Protein AF-A0A7S3NHE6-F1 (afdb_monomer)

Mean predicted aligned error: 14.82 Å

Organism: NCBI:txid151035

Sequence (133 aa):
RILRKESGNLRISNVEYEDEIHGLKEEIAGLNLKANEYLDIISRVNLRLKEMNALVFDFSSNCKNSDDMAVMNRKLIRELDQAKSEKMMVEIELNKIKEIVQKRKSRPSKLEGSSKKDKMKSPNFFESDDEEN

Foldseek 3Di:
DDDDDDDDDDPCPPVNLVVVLVVLVVVLVVLVVVLVVLVVQLVVLVVVLVVLVVVVVVCPPPPPCPVVSVVVNVVSVVSNVVSVVVSVVSVVVSVVSVVVSVVSVPPDPPPPDDDPDDPPPDDDDDDDDDDDD

Radius of gyration: 34.16 Å; Cα contacts (8 Å, |Δi|>4): 39; chains: 1; bounding box: 56×55×111 Å

Solvent-accessible surface area (backbone atoms only — not comparable to full-atom values): 8286 Å² total; per-residue (Å²): 131,91,84,81,91,72,77,98,67,89,74,76,47,76,65,62,52,52,52,54,54,49,53,54,50,53,50,47,52,53,46,52,51,54,38,47,53,30,50,50,52,42,51,54,43,51,51,52,50,52,54,51,54,51,52,58,62,74,42,77,86,54,90,85,59,60,64,65,52,51,53,50,52,55,51,46,52,52,52,41,54,48,36,53,51,54,31,50,54,43,52,52,52,46,50,55,51,50,51,54,55,50,58,60,71,63,56,77,78,84,82,76,77,86,80,81,68,85,77,79,80,76,90,76,92,73,90,77,91,82,87,92,134

pLDDT: mean 76.32, std 18.51, range [44.12, 97.19]

Secondary structure (DSSP, 8-state):
------SS-----HHHHHHHHHHHHHHHHHHHHHHHHHHHHHHHHHHHHHHHHHHHHHTTT-TTSHHHHHHHHHHHHHHHHHHHHHHHHHHHHHHHHHHHHHHHHTS----S---S-----------------

Nearest PDB structures (foldseek):
  2y3a-assembly1_B  TM=8.090E-01  e=8.606E-01  Mus musculus
  5wkq-assembly1_A  TM=6.706E-01  e=4.997E-01  Shigella flexneri
  5c22-assembly3_C  TM=4.634E-01  e=1.901E-01  Escherichia coli
  8auc-assembly3_B  TM=8.391E-01  e=4.670E+00  Corynebacterium glutamicum ATCC 13032
  3u0c-assembly1_A  TM=4.800E-01  e=1.673E+00  Shigella flexneri

Structure (mmCIF, N/CA/C/O backbone):
data_AF-A0A7S3NHE6-F1
#
_entry.id   AF-A0A7S3NHE6-F1
#
loop_
_atom_site.group_PDB
_atom_site.id
_atom_site.type_symbol
_atom_site.label_atom_id
_atom_site.label_alt_id
_atom_site.label_comp_id
_atom_site.label_asym_id
_atom_site.label_entity_id
_atom_site.label_seq_id
_atom_site.pdbx_PDB_ins_code
_atom_site.Cartn_x
_atom_site.Cartn_y
_atom_site.Cartn_z
_atom_site.occupancy
_atom_site.B_iso_or_equiv
_atom_site.auth_seq_id
_atom_site.auth_comp_id
_atom_site.auth_asym_id
_atom_site.auth_atom_id
_atom_site.pdbx_PDB_model_num
ATOM 1 N N . ARG A 1 1 ? -24.086 19.665 27.945 1.00 48.19 1 ARG A N 1
ATOM 2 C CA . ARG A 1 1 ? -25.125 19.695 29.010 1.00 48.19 1 ARG A CA 1
ATOM 3 C C . ARG A 1 1 ? -24.451 19.143 30.273 1.00 48.19 1 ARG A C 1
ATOM 5 O O . ARG A 1 1 ? -23.702 18.193 30.138 1.00 48.19 1 ARG A O 1
ATOM 12 N N . ILE A 1 2 ? -24.556 19.854 31.398 1.00 50.53 2 ILE A N 1
ATOM 13 C CA . ILE A 1 2 ? -23.585 19.945 32.518 1.00 50.53 2 ILE A CA 1
ATOM 14 C C . ILE A 1 2 ? -22.980 18.597 32.988 1.00 50.53 2 ILE A C 1
ATOM 16 O O . ILE A 1 2 ? -23.714 17.730 33.449 1.00 50.53 2 ILE A O 1
ATOM 20 N N . LEU A 1 3 ? -21.642 18.475 32.955 1.00 45.25 3 LEU A N 1
ATOM 21 C CA . LEU A 1 3 ? -20.858 17.438 33.649 1.00 45.25 3 LEU A CA 1
ATOM 22 C C . LEU A 1 3 ? -20.521 17.937 35.065 1.00 45.25 3 LEU A C 1
ATOM 24 O O . LEU A 1 3 ? -19.712 18.853 35.217 1.00 45.25 3 LEU A O 1
ATOM 28 N N . ARG A 1 4 ? -21.122 17.349 36.107 1.00 47.38 4 ARG A N 1
ATOM 29 C CA . ARG A 1 4 ? -20.603 17.476 37.478 1.00 47.38 4 ARG A CA 1
ATOM 30 C C . ARG A 1 4 ? -19.460 16.475 37.650 1.00 47.38 4 ARG A C 1
ATOM 32 O O . ARG A 1 4 ? -19.658 15.282 37.444 1.00 47.38 4 ARG A O 1
ATOM 39 N N . LYS A 1 5 ? -18.272 16.964 38.016 1.00 56.62 5 LYS A N 1
ATOM 40 C CA . LYS A 1 5 ? -17.168 16.130 38.508 1.00 56.62 5 LYS A CA 1
ATOM 41 C C . LYS A 1 5 ? -17.418 15.836 39.985 1.00 56.62 5 LYS A C 1
ATOM 43 O O . LYS A 1 5 ? -17.092 16.663 40.829 1.00 56.62 5 LYS A O 1
ATOM 48 N N . GLU A 1 6 ? -17.968 14.667 40.282 1.00 47.44 6 GLU A N 1
ATOM 49 C CA . GLU A 1 6 ? -17.874 14.066 41.611 1.00 47.44 6 GLU A CA 1
ATOM 50 C C . GLU A 1 6 ? -16.967 12.832 41.528 1.00 47.44 6 GLU A C 1
ATOM 52 O O . GLU A 1 6 ? -17.089 12.013 40.620 1.00 47.44 6 GLU A O 1
ATOM 57 N N . SER A 1 7 ? -15.984 12.801 42.431 1.00 45.81 7 SER A N 1
ATOM 58 C CA . SER A 1 7 ? -15.247 11.624 42.911 1.00 45.81 7 SER A CA 1
ATOM 59 C C . SER A 1 7 ? -14.910 10.507 41.901 1.00 45.81 7 SER A C 1
ATOM 61 O O . SER A 1 7 ? -15.630 9.534 41.722 1.00 45.81 7 SER A O 1
ATOM 63 N N . GLY A 1 8 ? -13.693 10.567 41.355 1.00 53.84 8 GLY A N 1
ATOM 64 C CA . GLY A 1 8 ? -12.715 9.475 41.499 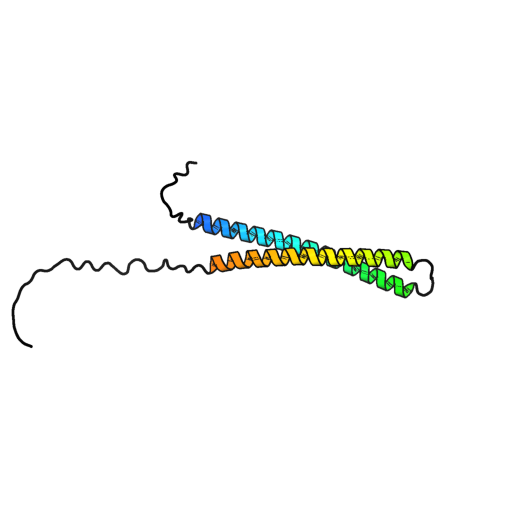1.00 53.84 8 GLY A CA 1
ATOM 65 C C . GLY A 1 8 ? -13.044 8.043 41.046 1.00 53.84 8 GLY A C 1
ATOM 66 O O . GLY A 1 8 ? -12.324 7.148 41.467 1.00 53.84 8 GLY A O 1
ATOM 67 N N . ASN A 1 9 ? -14.064 7.791 40.223 1.00 51.28 9 ASN A N 1
ATOM 68 C CA . ASN A 1 9 ? -14.201 6.548 39.454 1.00 51.28 9 ASN A CA 1
ATOM 69 C C . ASN A 1 9 ? -15.238 6.725 38.332 1.00 51.28 9 ASN A C 1
ATOM 71 O O . ASN A 1 9 ? -16.432 6.497 38.528 1.00 51.28 9 ASN A O 1
ATOM 75 N N . LEU A 1 10 ? -14.776 7.108 37.134 1.00 52.31 10 LEU A N 1
ATOM 76 C CA . LEU A 1 10 ? -15.601 7.054 35.926 1.00 52.31 10 LEU A CA 1
ATOM 77 C C . LEU A 1 10 ? -15.913 5.586 35.605 1.00 52.31 10 LEU A C 1
ATOM 79 O O . LEU A 1 10 ? -15.092 4.856 35.049 1.00 52.31 10 LEU A O 1
ATOM 83 N N . ARG A 1 11 ? -17.122 5.149 35.955 1.00 57.50 11 ARG A N 1
ATOM 84 C CA . ARG A 1 11 ? -17.741 3.979 35.338 1.00 57.50 11 ARG A CA 1
ATOM 85 C C . ARG A 1 11 ? -18.187 4.416 33.946 1.00 57.50 11 ARG A C 1
ATOM 87 O O . ARG A 1 11 ? -19.235 5.039 33.829 1.00 57.50 11 ARG A O 1
ATOM 94 N N . ILE A 1 12 ? -17.367 4.142 32.929 1.00 55.53 12 ILE A N 1
ATOM 95 C CA . ILE A 1 12 ? -17.786 4.264 31.525 1.00 55.53 12 ILE A CA 1
ATOM 96 C C . ILE A 1 12 ? -19.061 3.436 31.393 1.00 55.53 12 ILE A C 1
ATOM 98 O O . ILE A 1 12 ? -19.076 2.256 31.762 1.00 55.53 12 ILE A O 1
ATOM 102 N N . SER A 1 13 ? -20.147 4.074 30.974 1.00 56.59 13 SER A N 1
ATOM 103 C CA . SER A 1 13 ? -21.412 3.375 30.780 1.00 56.59 13 SER A CA 1
ATOM 104 C C . SER A 1 13 ? -21.261 2.350 29.649 1.00 56.59 13 SER A C 1
ATOM 106 O O . SER A 1 13 ? -20.470 2.541 28.728 1.00 56.59 13 SER A O 1
ATOM 108 N N . ASN A 1 14 ? -22.019 1.248 29.685 1.00 66.25 14 ASN A N 1
ATOM 109 C CA . ASN A 1 14 ? -21.958 0.240 28.614 1.00 66.25 14 ASN A CA 1
ATOM 110 C C . ASN A 1 14 ? -22.236 0.845 27.222 1.00 66.25 14 ASN A C 1
ATOM 112 O O . ASN A 1 14 ? -21.736 0.326 26.234 1.00 66.25 14 ASN A O 1
ATOM 116 N N . VAL A 1 15 ? -22.993 1.947 27.153 1.00 69.81 15 VAL A N 1
ATOM 117 C CA . VAL A 1 15 ? -23.279 2.678 25.908 1.00 69.81 15 VAL A CA 1
ATOM 118 C C . VAL A 1 15 ? -22.024 3.381 25.377 1.00 69.81 15 VAL A C 1
ATOM 120 O O . VAL A 1 15 ? -21.629 3.124 24.247 1.00 69.81 15 VAL A O 1
ATOM 123 N N . GLU A 1 16 ? -21.329 4.16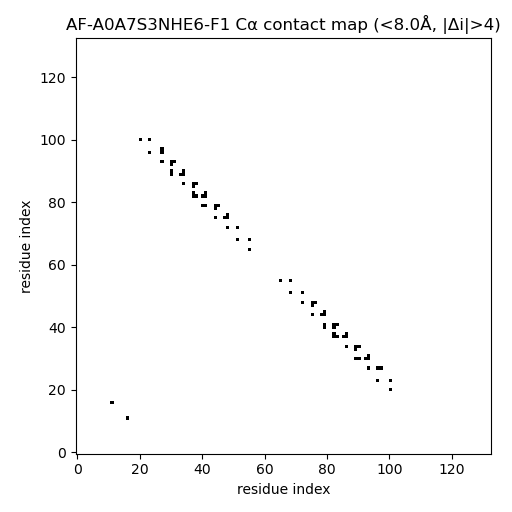7 26.207 1.00 71.31 16 GLU A N 1
ATOM 124 C CA . GLU A 1 16 ? -20.073 4.842 25.819 1.00 71.31 16 GLU A CA 1
ATOM 125 C C . GLU A 1 16 ? -18.975 3.840 25.415 1.00 71.31 16 GLU A C 1
ATOM 127 O O . GLU A 1 16 ? -18.149 4.114 24.548 1.00 71.31 16 GLU A O 1
ATOM 132 N N . TYR A 1 17 ? -18.976 2.648 26.016 1.00 76.44 17 TYR A N 1
ATOM 133 C CA . TYR A 1 17 ? -18.034 1.583 25.680 1.00 76.44 17 TYR A CA 1
ATOM 134 C C . TYR A 1 17 ? -18.283 0.958 24.297 1.00 76.44 17 TYR A C 1
ATOM 136 O O . TYR A 1 17 ? -17.330 0.701 23.555 1.00 76.44 17 TYR A O 1
ATOM 144 N N . GLU A 1 18 ? -19.546 0.708 23.944 1.00 75.12 18 GLU A N 1
ATOM 145 C CA . GLU A 1 18 ? -19.914 0.206 22.615 1.00 75.12 18 GLU A CA 1
ATOM 146 C C . GLU A 1 18 ? -19.632 1.251 21.527 1.00 75.12 18 GLU A C 1
ATOM 148 O O . GLU A 1 18 ? -19.124 0.888 20.463 1.00 75.12 18 GLU A O 1
ATOM 153 N N . ASP A 1 19 ? -19.847 2.538 21.819 1.00 77.81 19 ASP A N 1
ATOM 154 C CA . ASP A 1 19 ? -19.523 3.645 20.911 1.00 77.81 19 ASP A CA 1
ATOM 155 C C . ASP A 1 19 ? -18.014 3.716 20.615 1.00 77.81 19 ASP A C 1
ATOM 157 O O . ASP A 1 19 ? -17.602 3.845 19.459 1.00 77.81 19 ASP A O 1
ATOM 161 N N . GLU A 1 20 ? -17.156 3.544 21.628 1.00 83.12 20 GLU A N 1
ATOM 162 C CA . GLU A 1 20 ? -15.704 3.482 21.415 1.00 83.12 20 GLU A CA 1
ATOM 163 C C . GLU A 1 20 ? -15.285 2.261 20.576 1.00 83.12 20 GLU A C 1
ATOM 165 O O . GLU A 1 20 ? -14.402 2.359 19.722 1.00 83.12 20 GLU A O 1
ATOM 170 N N . ILE A 1 21 ? -15.897 1.091 20.797 1.00 84.56 21 ILE A N 1
ATOM 171 C CA . ILE A 1 21 ? -15.624 -0.103 19.980 1.00 84.56 21 ILE A CA 1
ATOM 172 C C . ILE A 1 21 ? -16.096 0.104 18.541 1.00 84.56 21 ILE A C 1
ATOM 174 O O . ILE A 1 21 ? -15.436 -0.371 17.612 1.00 84.56 21 ILE A O 1
ATOM 178 N N . HIS A 1 22 ? -17.224 0.786 18.347 1.00 85.69 22 HIS A N 1
ATOM 179 C CA . HIS A 1 22 ? -17.729 1.130 17.027 1.00 85.69 22 HIS A CA 1
ATOM 180 C C . HIS A 1 22 ? -16.749 2.040 16.280 1.00 85.69 22 HIS A C 1
ATOM 182 O O . HIS A 1 22 ? -16.354 1.702 15.165 1.00 85.69 22 HIS A O 1
ATOM 188 N N . GLY A 1 23 ? -16.264 3.109 16.921 1.00 89.25 23 GLY A N 1
ATOM 189 C CA . GLY A 1 23 ? -15.267 4.009 16.331 1.00 89.25 23 GLY A CA 1
ATOM 190 C C . GLY A 1 23 ? -13.985 3.282 15.903 1.00 89.25 23 GLY A C 1
ATOM 191 O O . GLY A 1 23 ? -13.502 3.471 14.789 1.00 89.25 23 GLY A O 1
ATOM 192 N N . LEU A 1 24 ? -13.484 2.349 16.723 1.00 89.44 24 LEU A N 1
ATOM 193 C CA . LEU A 1 24 ? -12.318 1.529 16.358 1.00 89.44 24 LEU A CA 1
ATOM 194 C C . LEU A 1 24 ? -12.588 0.605 15.154 1.00 89.44 24 LEU A C 1
ATOM 196 O O . LEU A 1 24 ? -11.676 0.308 14.383 1.00 89.44 24 LEU A O 1
ATOM 200 N N . LYS A 1 25 ? -13.824 0.118 14.971 1.00 89.56 25 LYS A N 1
ATOM 201 C CA . LYS A 1 25 ? -14.193 -0.692 13.794 1.00 89.56 25 LYS A CA 1
ATOM 202 C C . LYS A 1 25 ? -14.252 0.148 12.520 1.00 89.56 25 LYS A C 1
ATOM 204 O O . LYS A 1 25 ? -13.831 -0.341 11.473 1.00 89.56 25 LYS A O 1
ATOM 209 N N . GLU A 1 26 ? -14.749 1.379 12.605 1.00 92.38 26 GLU A N 1
ATOM 210 C CA . GLU A 1 26 ? -14.729 2.326 11.483 1.00 92.38 26 GLU A CA 1
ATOM 211 C C . GLU A 1 26 ? -13.292 2.669 11.080 1.00 92.38 26 GLU A C 1
ATOM 213 O O . GLU A 1 26 ? -12.959 2.635 9.896 1.00 92.38 26 GLU A O 1
ATOM 218 N N . GLU A 1 27 ? -12.410 2.890 12.058 1.00 91.88 27 GLU A N 1
ATOM 219 C CA . GLU A 1 27 ? -10.985 3.133 11.814 1.00 91.88 27 GLU A CA 1
ATOM 220 C C . GLU A 1 27 ? -10.312 1.935 11.119 1.00 91.88 27 GLU A C 1
ATOM 222 O O . GLU A 1 27 ? -9.600 2.106 10.127 1.00 91.88 27 GLU A O 1
ATOM 227 N N . ILE A 1 28 ? -10.608 0.701 11.555 1.00 92.38 28 ILE A N 1
ATOM 228 C CA . ILE A 1 28 ? -10.151 -0.523 10.872 1.00 92.38 28 ILE A CA 1
ATOM 229 C C . ILE A 1 28 ? -10.638 -0.559 9.419 1.00 92.38 28 ILE A C 1
ATOM 231 O O . ILE A 1 28 ? -9.878 -0.935 8.525 1.00 92.38 28 ILE A O 1
ATOM 235 N N . ALA A 1 29 ? -11.900 -0.205 9.164 1.00 92.69 29 ALA A N 1
ATOM 236 C CA . ALA A 1 29 ? -12.447 -0.191 7.812 1.00 92.69 29 ALA A CA 1
ATOM 237 C C . ALA A 1 29 ? -11.729 0.841 6.924 1.00 92.69 29 ALA A C 1
ATOM 239 O O . ALA A 1 29 ? -11.337 0.506 5.805 1.00 92.69 29 ALA A O 1
ATOM 240 N N . GLY A 1 30 ? -11.481 2.048 7.444 1.00 94.69 30 GLY A N 1
ATOM 241 C CA . GLY A 1 30 ? -10.739 3.097 6.742 1.00 94.69 30 GLY A CA 1
ATOM 242 C C . GLY A 1 30 ? -9.298 2.696 6.418 1.00 94.69 30 GLY A C 1
ATOM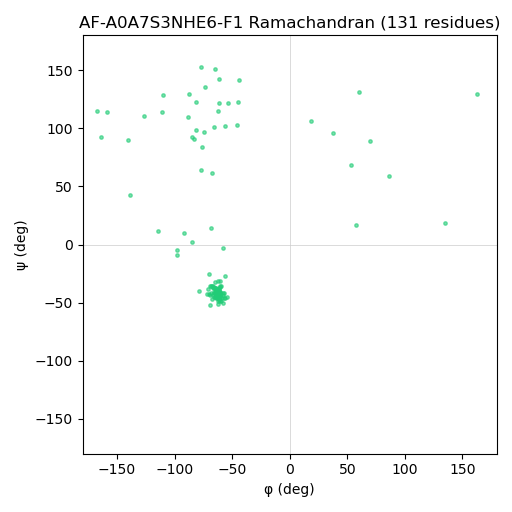 243 O O . GLY A 1 30 ? -8.846 2.851 5.284 1.00 94.69 30 GLY A O 1
ATOM 244 N N . LEU A 1 31 ? -8.583 2.101 7.375 1.00 93.62 31 LEU A N 1
ATOM 245 C CA . LEU A 1 31 ? -7.218 1.623 7.144 1.00 93.62 31 LEU A CA 1
ATOM 246 C C . LEU A 1 31 ? -7.162 0.438 6.166 1.00 93.62 31 LEU A C 1
ATOM 248 O O . LEU A 1 31 ? -6.249 0.372 5.346 1.00 93.62 31 LEU A O 1
ATOM 252 N N . ASN A 1 32 ? -8.143 -0.472 6.187 1.00 93.88 32 ASN A N 1
ATOM 253 C CA . ASN A 1 32 ? -8.237 -1.543 5.185 1.00 93.88 32 ASN A CA 1
ATOM 254 C C . ASN A 1 32 ? -8.464 -0.985 3.773 1.00 93.88 32 ASN A C 1
ATOM 256 O O . ASN A 1 32 ? -7.869 -1.487 2.820 1.00 93.88 32 ASN A O 1
ATOM 260 N N . LEU A 1 33 ? -9.300 0.051 3.630 1.00 96.25 33 LEU A N 1
ATOM 261 C CA . LEU A 1 33 ? -9.500 0.727 2.347 1.00 96.25 33 LEU A CA 1
ATOM 262 C C . LEU A 1 33 ? -8.173 1.301 1.836 1.00 96.25 33 LEU A C 1
ATOM 264 O O . LEU A 1 33 ? -7.767 1.003 0.716 1.00 96.25 33 LEU A O 1
ATOM 268 N N . LYS A 1 34 ? -7.446 2.019 2.697 1.00 95.44 34 LYS A N 1
ATOM 269 C CA . LYS A 1 34 ? -6.139 2.596 2.364 1.00 95.44 34 LYS A CA 1
ATOM 270 C C . LYS A 1 34 ? -5.098 1.529 1.995 1.00 95.44 34 LYS A C 1
ATOM 272 O O . LYS A 1 34 ? -4.344 1.691 1.040 1.00 95.44 34 LYS A O 1
ATOM 277 N N . ALA A 1 35 ? -5.071 0.397 2.702 1.00 94.81 35 ALA A N 1
ATOM 278 C CA . ALA A 1 35 ? -4.202 -0.729 2.352 1.00 94.81 35 ALA A CA 1
ATOM 279 C C . ALA A 1 35 ? -4.524 -1.303 0.958 1.00 94.81 35 ALA A C 1
ATOM 281 O O . ALA A 1 35 ? -3.609 -1.657 0.209 1.00 94.81 35 ALA A O 1
ATOM 282 N N . ASN A 1 36 ? -5.808 -1.364 0.593 1.00 95.12 36 ASN A N 1
ATOM 283 C CA . ASN A 1 36 ? -6.249 -1.813 -0.727 1.00 95.12 36 ASN A CA 1
ATOM 284 C C . ASN A 1 36 ? -5.883 -0.819 -1.841 1.00 95.12 36 ASN A C 1
ATOM 286 O O . ASN A 1 36 ? -5.499 -1.250 -2.926 1.00 95.12 36 ASN A O 1
ATOM 290 N N . GLU A 1 37 ? -5.923 0.488 -1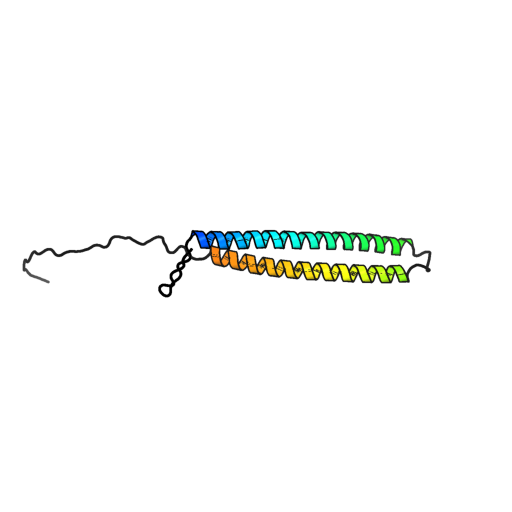.579 1.00 95.69 37 GLU A N 1
ATOM 291 C CA . GLU A 1 37 ? -5.437 1.506 -2.524 1.00 95.69 37 GLU A CA 1
ATOM 292 C C . GLU A 1 37 ? -3.943 1.316 -2.831 1.00 95.69 37 GLU A C 1
ATOM 294 O O . GLU A 1 37 ? -3.530 1.338 -3.993 1.00 95.69 37 GLU A O 1
ATOM 299 N N . TYR A 1 38 ? -3.126 1.034 -1.811 1.00 96.19 38 TYR A N 1
ATOM 300 C CA . TYR A 1 38 ? -1.714 0.713 -2.026 1.00 96.19 38 TYR A CA 1
ATOM 301 C C . TYR A 1 38 ? -1.508 -0.605 -2.779 1.00 96.19 38 TYR A C 1
ATOM 303 O O . TYR A 1 38 ? -0.601 -0.694 -3.607 1.00 96.19 38 TYR A O 1
ATOM 311 N N . LEU A 1 39 ? -2.348 -1.620 -2.552 1.00 95.38 39 LEU A N 1
ATOM 312 C CA . LEU A 1 39 ? -2.318 -2.859 -3.342 1.00 95.38 39 LEU A CA 1
ATOM 313 C C . LEU A 1 39 ? -2.614 -2.617 -4.825 1.00 95.38 39 LEU A C 1
ATOM 315 O O . LEU A 1 39 ? -1.982 -3.242 -5.682 1.00 95.38 39 LEU A O 1
ATOM 319 N N . ASP A 1 40 ? -3.531 -1.707 -5.137 1.00 96.25 40 ASP A N 1
ATOM 320 C CA . ASP A 1 40 ? -3.840 -1.316 -6.511 1.00 96.25 40 ASP A CA 1
ATOM 321 C C . ASP A 1 40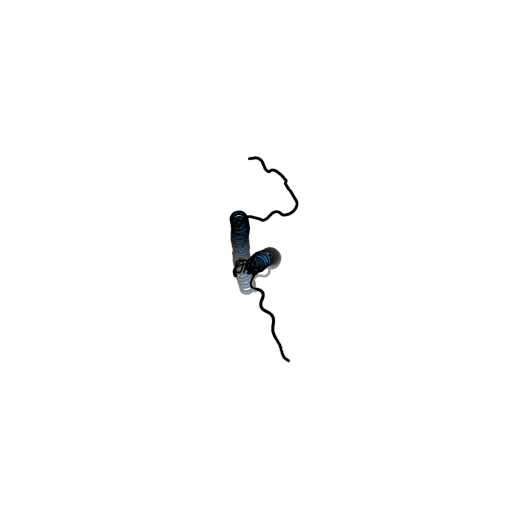 ? -2.650 -0.588 -7.168 1.00 96.25 40 ASP A C 1
ATOM 323 O O . ASP A 1 40 ? -2.232 -0.934 -8.276 1.00 96.25 40 ASP A O 1
ATOM 327 N N . ILE A 1 41 ? -2.000 0.339 -6.449 1.00 95.44 41 ILE A N 1
ATOM 328 C CA . ILE A 1 41 ? -0.756 0.986 -6.911 1.00 95.44 41 ILE A CA 1
ATOM 329 C C . ILE A 1 41 ? 0.335 -0.059 -7.186 1.00 95.44 41 ILE A C 1
ATOM 331 O O . ILE A 1 41 ? 0.907 -0.074 -8.277 1.00 95.44 41 ILE A O 1
ATOM 335 N N . ILE A 1 42 ? 0.587 -0.969 -6.240 1.00 96.19 42 ILE A N 1
ATOM 336 C CA . ILE A 1 42 ? 1.581 -2.045 -6.379 1.00 96.19 42 ILE A CA 1
ATOM 337 C C . ILE A 1 42 ? 1.289 -2.899 -7.619 1.00 96.19 42 ILE A C 1
ATOM 339 O O . ILE A 1 42 ? 2.196 -3.194 -8.400 1.00 96.19 42 ILE A O 1
ATOM 343 N N . SER A 1 43 ? 0.027 -3.279 -7.821 1.00 97.19 43 SER A N 1
ATOM 344 C CA . SER A 1 43 ? -0.407 -4.070 -8.977 1.00 97.19 43 SER A CA 1
ATOM 345 C C . SER A 1 43 ? -0.126 -3.345 -10.294 1.00 97.19 43 SER A C 1
ATOM 347 O O . SER A 1 43 ? 0.458 -3.933 -11.208 1.00 97.19 43 SER A O 1
ATOM 349 N N . ARG A 1 44 ? -0.462 -2.050 -10.378 1.00 96.75 44 ARG A N 1
ATOM 350 C CA . ARG A 1 44 ? -0.205 -1.222 -11.568 1.00 96.75 44 ARG A CA 1
ATOM 351 C C . ARG A 1 44 ? 1.281 -1.074 -11.875 1.00 96.75 44 ARG A C 1
ATOM 353 O O . ARG A 1 44 ? 1.681 -1.198 -13.032 1.00 96.75 44 ARG A O 1
ATOM 360 N N . VAL A 1 45 ? 2.104 -0.818 -10.861 1.00 95.75 45 VAL A N 1
ATOM 361 C CA . VAL A 1 45 ? 3.554 -0.659 -11.045 1.00 95.75 45 VAL A CA 1
ATOM 362 C C . VAL A 1 45 ? 4.190 -1.977 -11.489 1.00 95.75 45 VAL A C 1
ATOM 364 O O . VAL A 1 45 ? 4.994 -1.984 -12.419 1.00 95.75 45 VAL A O 1
ATOM 367 N N . ASN A 1 46 ? 3.781 -3.108 -10.908 1.00 95.56 46 ASN A N 1
ATOM 368 C CA . ASN A 1 46 ? 4.260 -4.429 -11.323 1.00 95.56 46 ASN A CA 1
ATOM 369 C C . ASN A 1 46 ? 3.897 -4.765 -12.773 1.00 95.56 46 ASN A C 1
ATOM 371 O O . ASN A 1 46 ? 4.722 -5.335 -13.489 1.00 95.56 46 ASN A O 1
ATOM 375 N N . LEU A 1 47 ? 2.688 -4.409 -13.218 1.00 95.62 47 LEU A N 1
ATOM 376 C CA . LEU A 1 47 ? 2.291 -4.596 -14.612 1.00 95.62 47 LEU A CA 1
ATOM 377 C C . LEU A 1 47 ? 3.214 -3.808 -15.551 1.00 95.62 47 LEU A C 1
ATOM 379 O O . LEU A 1 47 ? 3.783 -4.390 -16.472 1.00 95.62 47 LEU A O 1
ATOM 383 N N . ARG A 1 48 ? 3.456 -2.526 -15.249 1.00 93.69 48 ARG A N 1
ATOM 384 C CA . ARG A 1 48 ? 4.378 -1.681 -16.027 1.00 93.69 48 ARG A CA 1
ATOM 385 C C . ARG A 1 48 ? 5.806 -2.224 -16.034 1.00 93.69 48 ARG A C 1
ATOM 387 O O . ARG A 1 48 ? 6.454 -2.216 -17.073 1.00 93.69 48 ARG A O 1
ATOM 394 N N . LEU A 1 49 ? 6.302 -2.730 -14.903 1.00 92.69 49 LEU A N 1
ATOM 395 C CA . LEU A 1 49 ? 7.619 -3.376 -14.830 1.00 92.69 49 LEU A CA 1
ATOM 396 C C . LEU A 1 49 ? 7.694 -4.617 -15.728 1.00 92.69 49 LEU A C 1
ATOM 398 O O . LEU A 1 49 ? 8.696 -4.830 -16.409 1.00 92.69 49 LEU A O 1
ATOM 402 N N . LYS A 1 50 ? 6.629 -5.426 -15.762 1.00 92.62 50 LYS A N 1
ATOM 403 C CA . LYS A 1 50 ? 6.541 -6.605 -16.631 1.00 92.62 50 LYS A CA 1
ATOM 404 C C . LYS A 1 50 ? 6.549 -6.216 -18.112 1.00 92.62 50 LYS A C 1
ATOM 406 O O . LYS A 1 50 ? 7.284 -6.825 -18.884 1.00 92.62 50 LYS A O 1
ATOM 411 N N . GLU A 1 51 ? 5.776 -5.201 -18.488 1.00 89.94 51 GLU A N 1
ATOM 412 C CA . GLU A 1 51 ? 5.738 -4.652 -19.851 1.00 89.94 51 GLU A CA 1
ATOM 413 C C . GLU A 1 51 ? 7.103 -4.085 -20.264 1.00 89.94 51 GLU A C 1
ATOM 415 O O . GLU A 1 51 ? 7.612 -4.407 -21.335 1.00 89.94 51 GLU A O 1
ATOM 420 N N . MET A 1 52 ? 7.752 -3.314 -19.386 1.00 87.50 52 MET A N 1
ATOM 421 C CA . MET A 1 52 ? 9.093 -2.781 -19.632 1.00 87.50 52 MET A CA 1
ATOM 422 C C . MET A 1 52 ? 10.140 -3.878 -19.817 1.00 87.50 52 MET A C 1
ATOM 424 O O . MET A 1 52 ? 10.972 -3.776 -20.716 1.00 87.50 52 MET A O 1
ATOM 428 N N . ASN A 1 53 ? 10.105 -4.930 -18.997 1.00 84.94 53 ASN A N 1
ATOM 429 C CA . ASN A 1 53 ? 11.036 -6.050 -19.130 1.00 84.94 53 ASN A CA 1
ATOM 430 C C . ASN A 1 53 ? 10.837 -6.811 -20.449 1.00 84.94 53 ASN A C 1
ATOM 432 O O . ASN A 1 53 ? 11.824 -7.214 -21.061 1.00 84.94 53 ASN A O 1
ATOM 436 N N . ALA A 1 54 ? 9.590 -6.974 -20.904 1.00 85.62 54 ALA A N 1
ATOM 437 C CA . ALA A 1 54 ? 9.301 -7.580 -22.203 1.00 85.62 54 ALA A CA 1
ATOM 438 C C . ALA A 1 54 ? 9.875 -6.737 -23.355 1.00 85.62 54 ALA A C 1
ATOM 440 O O . ALA A 1 54 ? 10.586 -7.261 -24.209 1.00 85.62 54 ALA A O 1
ATOM 441 N N . LEU A 1 55 ? 9.672 -5.415 -23.314 1.00 80.31 55 LEU A N 1
ATOM 442 C CA . LEU A 1 55 ? 10.221 -4.494 -24.313 1.00 80.31 55 LEU A CA 1
ATOM 443 C C . LEU A 1 55 ? 11.755 -4.532 -24.364 1.00 80.31 55 LEU A C 1
ATOM 445 O O . LEU A 1 55 ? 12.334 -4.532 -25.445 1.00 80.31 55 LEU A O 1
ATOM 449 N N . VAL A 1 56 ? 12.438 -4.594 -23.217 1.00 75.00 56 VAL A N 1
ATOM 450 C CA . VAL A 1 56 ? 13.910 -4.691 -23.185 1.00 75.00 56 VAL A CA 1
ATOM 451 C C . VAL A 1 56 ? 14.413 -5.956 -23.894 1.00 75.00 56 VAL A C 1
ATOM 453 O O . VAL A 1 56 ? 15.451 -5.906 -24.553 1.00 75.00 56 VAL A O 1
ATOM 456 N N . PHE A 1 57 ? 13.687 -7.072 -23.796 1.00 72.31 57 PHE A N 1
ATOM 457 C CA . PHE A 1 57 ? 14.064 -8.329 -24.446 1.00 72.31 57 PHE A CA 1
ATOM 458 C C . PHE A 1 57 ? 13.875 -8.272 -25.974 1.00 72.31 57 PHE A C 1
ATOM 460 O O . PHE A 1 57 ? 14.781 -8.656 -26.723 1.00 72.31 57 PHE A O 1
ATOM 467 N N . ASP A 1 58 ? 12.757 -7.702 -26.434 1.00 67.94 58 ASP A N 1
ATOM 468 C CA . ASP A 1 58 ? 12.415 -7.572 -27.860 1.00 67.94 58 ASP A CA 1
ATOM 469 C C . ASP A 1 58 ? 13.301 -6.554 -28.613 1.00 67.94 58 ASP A C 1
ATOM 471 O O . ASP A 1 58 ? 13.516 -6.683 -29.818 1.00 67.94 58 ASP A O 1
ATOM 475 N N . PHE A 1 59 ? 13.872 -5.559 -27.919 1.00 58.66 59 PHE A N 1
ATOM 476 C CA . PHE A 1 59 ? 14.734 -4.517 -28.509 1.00 58.66 59 PHE A CA 1
ATOM 477 C C . PHE A 1 59 ? 16.239 -4.830 -28.505 1.00 58.66 59 PHE A C 1
ATOM 479 O O . PHE A 1 59 ? 17.040 -3.969 -28.882 1.00 58.66 59 PHE A O 1
ATOM 486 N N . SER A 1 60 ? 16.656 -6.055 -28.167 1.00 55.34 60 SER A N 1
ATOM 487 C CA . SER A 1 60 ? 18.069 -6.487 -28.211 1.00 55.34 60 SER A CA 1
ATOM 488 C C . SER A 1 60 ? 18.740 -6.368 -29.599 1.00 55.34 60 SER A C 1
ATOM 490 O O . SER A 1 60 ? 19.945 -6.573 -29.726 1.00 55.34 60 SER A O 1
ATOM 492 N N . SER A 1 61 ? 17.996 -5.961 -30.636 1.00 55.38 61 SER A N 1
ATOM 493 C CA . SER A 1 61 ? 18.487 -5.643 -31.986 1.00 55.38 61 SER A CA 1
ATOM 494 C C . SER A 1 61 ? 18.712 -4.141 -32.272 1.00 55.38 61 SER A C 1
ATOM 496 O O . SER A 1 61 ? 19.192 -3.817 -33.355 1.00 55.38 61 SER A O 1
ATOM 498 N N . ASN A 1 62 ? 18.381 -3.207 -31.361 1.00 54.75 62 ASN A N 1
ATOM 499 C CA . ASN A 1 62 ? 18.488 -1.752 -31.595 1.00 54.75 62 ASN A CA 1
ATOM 500 C C . ASN A 1 62 ? 19.006 -0.979 -30.354 1.00 54.75 62 ASN A C 1
ATOM 502 O O . ASN A 1 62 ? 18.245 -0.481 -29.527 1.00 54.75 62 ASN A O 1
ATOM 506 N N . CYS A 1 63 ? 20.332 -0.823 -30.251 1.00 53.50 63 CYS A N 1
ATOM 507 C CA . CYS A 1 63 ? 21.067 -0.278 -29.092 1.00 53.50 63 CYS A CA 1
ATOM 508 C C . CYS A 1 63 ? 20.895 1.228 -28.758 1.00 53.50 63 CYS A C 1
ATOM 510 O O . CYS A 1 63 ? 21.698 1.751 -27.992 1.00 53.50 63 CYS A O 1
ATOM 512 N N . LYS A 1 64 ? 19.914 1.970 -29.297 1.00 59.88 64 LYS A N 1
ATOM 513 C CA . LYS A 1 64 ? 19.813 3.433 -29.049 1.00 59.88 64 LYS A CA 1
ATOM 514 C C . LYS A 1 64 ? 18.828 3.870 -27.952 1.00 59.88 64 LYS A C 1
ATOM 516 O O . LYS A 1 64 ? 18.891 5.025 -27.555 1.00 59.88 64 LYS A O 1
ATOM 521 N N . ASN A 1 65 ? 17.993 2.972 -27.415 1.00 63.81 65 ASN A N 1
ATOM 522 C CA . ASN A 1 65 ? 16.958 3.305 -26.413 1.00 63.81 65 ASN A CA 1
ATOM 523 C C . ASN A 1 65 ? 17.185 2.671 -25.017 1.00 63.81 65 ASN A C 1
ATOM 525 O O . ASN A 1 65 ? 16.278 2.677 -24.183 1.00 63.81 65 ASN A O 1
ATOM 529 N N . SER A 1 66 ? 18.358 2.087 -24.739 1.00 70.25 66 SER A N 1
ATOM 530 C CA . SER A 1 66 ? 18.593 1.304 -23.509 1.00 70.25 66 SER A CA 1
ATOM 531 C C . SER A 1 66 ? 18.609 2.142 -22.227 1.00 70.25 66 SER A C 1
ATOM 533 O O . SER A 1 66 ? 18.142 1.686 -21.181 1.00 70.25 66 SER A O 1
ATOM 535 N N . ASP A 1 67 ? 19.127 3.367 -22.296 1.00 77.94 67 ASP A N 1
ATOM 536 C CA . ASP A 1 67 ? 19.419 4.166 -21.102 1.00 77.94 67 ASP A CA 1
ATOM 537 C C . ASP A 1 67 ? 18.158 4.812 -20.516 1.00 77.94 67 ASP A C 1
ATOM 539 O O . ASP A 1 67 ? 17.945 4.762 -19.300 1.00 77.94 67 ASP A O 1
ATOM 543 N N . ASP A 1 68 ? 17.263 5.315 -21.369 1.00 81.81 68 ASP A N 1
ATOM 544 C CA . ASP A 1 68 ? 15.963 5.859 -20.957 1.00 81.81 68 ASP A CA 1
ATOM 545 C C . ASP A 1 68 ? 15.072 4.776 -20.332 1.00 81.81 68 ASP A C 1
ATOM 547 O O . ASP A 1 68 ? 14.438 4.997 -19.293 1.00 81.81 68 ASP A O 1
ATOM 551 N N . MET A 1 69 ? 15.093 3.563 -20.898 1.00 82.06 69 MET A N 1
ATOM 552 C CA . MET A 1 69 ? 14.396 2.403 -20.333 1.00 82.06 69 MET A CA 1
ATOM 553 C C . MET A 1 69 ? 14.978 2.011 -18.970 1.00 82.06 69 MET A C 1
ATOM 555 O O . MET A 1 69 ? 14.230 1.750 -18.028 1.00 82.06 69 MET A O 1
ATOM 559 N N . ALA A 1 70 ? 16.301 2.043 -18.797 1.00 84.19 70 ALA A N 1
ATOM 560 C CA . ALA A 1 70 ? 16.916 1.795 -17.494 1.00 84.19 70 ALA A CA 1
ATOM 561 C C . ALA A 1 70 ? 16.541 2.869 -16.452 1.00 84.19 70 ALA A C 1
ATOM 563 O O . ALA A 1 70 ? 16.326 2.555 -15.277 1.00 84.19 70 ALA A O 1
ATOM 564 N N . VAL A 1 71 ? 16.433 4.141 -16.856 1.00 88.50 71 VAL A N 1
ATOM 565 C CA . VAL A 1 71 ? 15.986 5.237 -15.978 1.00 88.50 71 VAL A CA 1
ATOM 566 C C . VAL A 1 71 ? 14.526 5.058 -15.559 1.00 88.50 71 VAL A C 1
ATOM 568 O O . VAL A 1 71 ? 14.228 5.194 -14.370 1.00 88.50 71 VAL A O 1
ATOM 571 N N . MET A 1 72 ? 13.625 4.726 -16.485 1.00 88.00 72 MET A N 1
ATOM 572 C CA . MET A 1 72 ? 12.217 4.474 -16.158 1.00 88.00 72 MET A CA 1
ATOM 573 C C . MET A 1 72 ? 12.040 3.246 -15.256 1.00 88.00 72 MET A C 1
ATOM 575 O O . MET A 1 72 ? 11.319 3.330 -14.263 1.00 88.00 72 MET A O 1
ATOM 579 N N . ASN A 1 73 ? 12.766 2.154 -15.514 1.00 89.00 73 ASN A N 1
ATOM 580 C CA . ASN A 1 73 ? 12.707 0.948 -14.686 1.00 89.00 73 ASN A CA 1
ATOM 581 C C . ASN A 1 73 ? 13.138 1.245 -13.234 1.00 89.00 73 ASN A C 1
ATOM 583 O O . ASN A 1 73 ? 12.435 0.916 -12.280 1.00 89.00 73 ASN A O 1
ATOM 587 N N . ARG A 1 74 ? 14.230 2.004 -13.046 1.00 91.44 74 ARG A N 1
ATOM 588 C CA . ARG A 1 74 ? 14.659 2.465 -11.711 1.00 91.44 74 ARG A CA 1
ATOM 589 C C . ARG A 1 74 ? 13.614 3.332 -11.001 1.00 91.44 74 ARG A C 1
ATOM 591 O O . ARG A 1 74 ? 13.498 3.243 -9.781 1.00 91.44 74 ARG A O 1
ATOM 598 N N . LYS A 1 75 ? 12.876 4.181 -11.726 1.00 94.75 75 LYS A N 1
ATOM 599 C CA . LYS A 1 75 ? 11.799 5.000 -11.140 1.00 94.75 75 LYS A CA 1
ATOM 600 C C . LYS A 1 75 ? 10.633 4.131 -10.668 1.00 94.75 75 LYS A C 1
ATOM 602 O 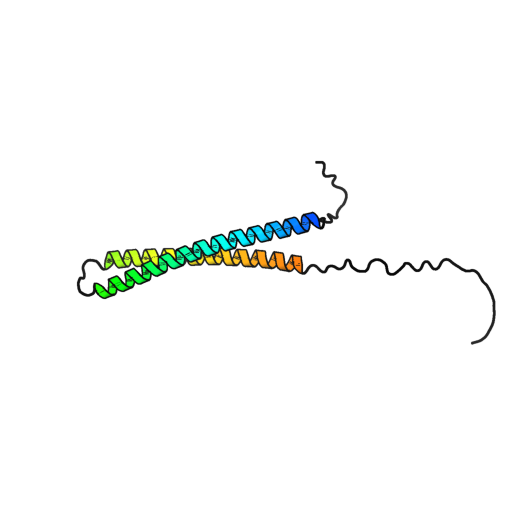O . LYS A 1 75 ? 10.204 4.292 -9.531 1.00 94.75 75 LYS A O 1
ATOM 607 N N . LEU A 1 76 ? 10.189 3.185 -11.494 1.00 94.25 76 LEU A N 1
ATOM 608 C CA . LEU A 1 76 ? 9.111 2.257 -11.142 1.00 94.25 76 LEU A CA 1
ATOM 609 C C . LEU A 1 76 ? 9.478 1.373 -9.943 1.00 94.25 76 LEU A C 1
ATOM 611 O O . LEU A 1 76 ? 8.647 1.166 -9.068 1.00 94.25 76 LEU A O 1
ATOM 615 N N . ILE A 1 77 ? 10.726 0.900 -9.851 1.00 94.44 77 ILE A N 1
ATOM 616 C CA . ILE A 1 77 ? 11.194 0.131 -8.684 1.00 94.44 77 ILE A CA 1
ATOM 617 C C . ILE A 1 77 ? 11.102 0.968 -7.399 1.00 94.44 77 ILE A C 1
ATOM 619 O O . ILE A 1 77 ? 10.611 0.479 -6.387 1.00 94.44 77 ILE A O 1
ATOM 623 N N . ARG A 1 78 ? 11.503 2.246 -7.436 1.00 96.38 78 ARG A N 1
ATOM 624 C CA . ARG A 1 78 ? 11.376 3.136 -6.267 1.00 96.38 78 ARG A CA 1
ATOM 625 C C . ARG A 1 78 ? 9.921 3.378 -5.874 1.00 96.38 78 ARG A C 1
ATOM 627 O O . ARG A 1 78 ? 9.614 3.357 -4.689 1.00 96.38 78 ARG A O 1
ATOM 634 N N . GLU A 1 79 ? 9.040 3.589 -6.850 1.00 95.75 79 GLU A N 1
ATOM 635 C CA . GLU A 1 79 ? 7.599 3.742 -6.611 1.00 95.75 79 GLU A CA 1
ATOM 636 C C . GLU A 1 79 ? 7.003 2.471 -5.985 1.00 95.75 79 GLU A C 1
ATOM 638 O O . GLU A 1 79 ? 6.230 2.546 -5.031 1.00 95.75 79 GLU A O 1
ATOM 643 N N . LEU A 1 80 ? 7.425 1.295 -6.463 1.00 95.69 80 LEU A N 1
ATOM 644 C CA . LEU A 1 80 ? 7.027 0.004 -5.908 1.00 95.69 80 LEU A CA 1
ATOM 645 C C . LEU A 1 80 ? 7.475 -0.154 -4.451 1.00 95.69 80 LEU A C 1
ATOM 647 O O . LEU A 1 80 ? 6.683 -0.573 -3.606 1.00 95.69 80 LEU A O 1
ATOM 651 N N . ASP A 1 81 ? 8.734 0.161 -4.157 1.00 96.81 81 ASP A N 1
ATOM 652 C CA . ASP A 1 81 ? 9.289 0.049 -2.807 1.00 96.81 81 ASP A CA 1
ATOM 653 C C . ASP A 1 81 ? 8.636 1.045 -1.843 1.00 96.81 81 ASP A C 1
ATOM 655 O O . ASP A 1 81 ? 8.332 0.692 -0.698 1.00 96.81 81 ASP A O 1
ATOM 659 N N . GLN A 1 82 ? 8.338 2.258 -2.314 1.00 97.06 82 GLN A N 1
ATOM 660 C CA . GLN A 1 82 ? 7.583 3.243 -1.549 1.00 97.06 82 GLN A CA 1
ATOM 661 C C . GLN A 1 82 ? 6.170 2.735 -1.232 1.00 97.06 82 GLN A C 1
ATOM 663 O O . GLN A 1 82 ? 5.788 2.694 -0.064 1.00 97.06 82 GLN A O 1
ATOM 668 N N . ALA A 1 83 ? 5.421 2.266 -2.234 1.00 96.25 83 ALA A N 1
ATOM 669 C CA . ALA A 1 83 ? 4.061 1.767 -2.032 1.00 96.25 83 ALA A CA 1
ATOM 670 C C . ALA A 1 83 ? 4.018 0.544 -1.097 1.00 96.25 83 ALA A C 1
ATOM 672 O O . ALA A 1 83 ? 3.135 0.442 -0.244 1.00 96.25 83 ALA A O 1
ATOM 673 N N . LYS A 1 84 ? 4.995 -0.369 -1.199 1.00 96.50 84 LYS A N 1
ATOM 674 C CA . LYS A 1 84 ? 5.149 -1.493 -0.258 1.00 96.50 84 LYS A CA 1
ATOM 675 C C . LYS A 1 84 ? 5.404 -1.012 1.169 1.00 96.50 84 LYS A C 1
ATOM 677 O O . LYS A 1 84 ? 4.811 -1.552 2.101 1.00 96.50 84 LYS A O 1
ATOM 682 N N . SER A 1 85 ? 6.267 -0.012 1.334 1.00 96.75 85 SER A N 1
ATOM 683 C CA . SER A 1 85 ? 6.603 0.551 2.645 1.00 96.75 85 SER A CA 1
ATOM 684 C C . SER A 1 85 ? 5.392 1.231 3.286 1.00 96.75 85 SER A C 1
ATOM 686 O O . SER A 1 85 ? 5.088 0.977 4.449 1.00 96.75 85 SER A O 1
ATOM 688 N N . GLU A 1 86 ? 4.652 2.035 2.519 1.00 96.00 86 GLU A N 1
ATOM 689 C CA . GLU A 1 86 ? 3.431 2.697 2.992 1.00 96.00 86 GLU A CA 1
ATOM 690 C C . GLU A 1 86 ? 2.339 1.680 3.353 1.00 96.00 86 GLU A C 1
ATOM 692 O O . GLU A 1 86 ? 1.749 1.766 4.431 1.00 96.00 86 GLU A O 1
ATOM 697 N N . LYS A 1 87 ? 2.141 0.644 2.525 1.00 95.75 87 LYS A N 1
ATOM 698 C CA . LYS A 1 87 ? 1.238 -0.470 2.843 1.00 95.75 87 LYS A CA 1
ATOM 699 C C . LYS A 1 87 ? 1.620 -1.160 4.157 1.00 95.75 87 LYS A C 1
ATOM 701 O O . LYS A 1 87 ? 0.748 -1.414 4.984 1.00 95.75 87 LYS A O 1
ATOM 706 N N . MET A 1 88 ? 2.906 -1.451 4.360 1.00 96.50 88 MET A N 1
ATOM 707 C CA . MET A 1 88 ? 3.392 -2.104 5.578 1.00 96.50 88 MET A CA 1
ATOM 708 C C . MET A 1 88 ? 3.098 -1.262 6.826 1.00 96.50 88 MET A C 1
ATOM 710 O O . MET A 1 88 ? 2.677 -1.803 7.847 1.00 96.50 88 MET A O 1
ATOM 714 N N . MET A 1 89 ? 3.268 0.061 6.749 1.00 96.06 89 MET A N 1
ATOM 715 C CA . MET A 1 89 ? 2.938 0.962 7.858 1.00 96.06 89 MET A CA 1
ATOM 716 C C . MET A 1 89 ? 1.445 0.917 8.206 1.00 96.06 89 MET A C 1
ATOM 718 O O . MET A 1 89 ? 1.099 0.796 9.381 1.00 96.06 89 MET A O 1
ATOM 722 N N . VAL A 1 90 ? 0.568 0.915 7.196 1.00 95.00 90 VAL A N 1
ATOM 723 C CA . VAL A 1 90 ? -0.885 0.768 7.394 1.00 95.00 90 VAL A CA 1
ATOM 724 C C . VAL A 1 90 ? -1.235 -0.590 8.016 1.00 95.00 90 VAL A C 1
ATOM 726 O O . VAL A 1 90 ? -2.071 -0.665 8.915 1.00 95.00 90 VAL A O 1
ATOM 729 N N . GLU A 1 91 ? -0.581 -1.676 7.599 1.00 93.00 91 GLU A N 1
ATOM 730 C CA . GLU A 1 91 ? -0.786 -3.008 8.188 1.00 93.00 91 GLU A CA 1
ATOM 731 C C . GLU A 1 91 ? -0.335 -3.076 9.657 1.00 93.00 91 GLU A C 1
ATOM 733 O O . GLU A 1 91 ? -1.005 -3.699 10.486 1.00 93.00 91 GLU A O 1
ATOM 738 N N . ILE A 1 92 ? 0.763 -2.400 10.008 1.00 95.06 92 ILE A N 1
ATOM 739 C CA . ILE A 1 92 ? 1.218 -2.272 11.398 1.00 95.06 92 ILE A CA 1
ATOM 740 C C . ILE A 1 92 ? 0.172 -1.527 12.239 1.00 95.06 92 ILE A C 1
ATOM 742 O O . ILE A 1 92 ? -0.153 -1.971 13.342 1.00 95.06 92 ILE A O 1
ATOM 746 N N . GLU A 1 93 ? -0.376 -0.418 11.737 1.00 93.25 93 GLU A N 1
ATOM 747 C CA . GLU A 1 93 ? -1.439 0.340 12.414 1.00 93.25 93 GLU A CA 1
ATOM 748 C C . GLU A 1 93 ? -2.711 -0.497 12.597 1.00 93.25 93 GLU A C 1
ATOM 750 O O . GLU A 1 93 ? -3.242 -0.584 13.708 1.00 93.25 93 GLU A O 1
ATOM 755 N N . LEU A 1 94 ? -3.138 -1.207 11.550 1.00 93.75 94 LEU A N 1
ATOM 756 C CA . LEU A 1 94 ? -4.262 -2.144 11.607 1.00 93.75 94 LEU A CA 1
ATOM 757 C C . LEU A 1 94 ? -4.079 -3.193 12.702 1.00 93.75 94 LEU A C 1
ATOM 759 O O . LEU A 1 94 ? -5.016 -3.476 13.451 1.00 93.75 94 LEU A O 1
ATOM 763 N N . ASN A 1 95 ? -2.887 -3.777 12.807 1.00 92.31 95 ASN A N 1
ATOM 764 C CA . ASN A 1 95 ? -2.603 -4.791 13.816 1.00 92.31 95 ASN A CA 1
ATOM 765 C C . ASN A 1 95 ? -2.650 -4.205 15.233 1.00 92.31 95 ASN A C 1
ATOM 767 O O . ASN A 1 95 ? -3.276 -4.804 16.108 1.00 92.31 95 ASN A O 1
ATOM 771 N N . LYS A 1 96 ? -2.111 -2.996 15.446 1.00 94.12 96 LYS A N 1
ATOM 772 C CA . LYS A 1 96 ? -2.207 -2.296 16.739 1.00 94.12 96 LYS A CA 1
ATOM 773 C C . LYS A 1 96 ? -3.660 -2.059 17.158 1.00 94.12 96 LYS A C 1
ATOM 775 O O . LYS A 1 96 ? -4.021 -2.332 18.302 1.00 94.12 96 LYS A O 1
ATOM 780 N N . ILE A 1 97 ? -4.512 -1.593 16.245 1.00 89.94 97 ILE A N 1
ATOM 781 C CA . ILE A 1 97 ? -5.928 -1.330 16.550 1.00 89.94 97 ILE A CA 1
ATOM 782 C C . ILE A 1 97 ? -6.683 -2.641 16.801 1.00 89.94 97 ILE A C 1
ATOM 784 O O . ILE A 1 97 ? -7.452 -2.742 17.761 1.00 89.94 97 ILE A O 1
ATOM 788 N N . LYS A 1 98 ? -6.421 -3.686 16.005 1.00 90.88 98 LYS A N 1
ATOM 789 C CA . LYS A 1 98 ? -6.995 -5.024 16.225 1.00 90.88 98 LYS A CA 1
ATOM 790 C C . LYS A 1 98 ? -6.635 -5.580 17.603 1.00 90.88 98 LYS A C 1
ATOM 792 O O . LYS A 1 98 ? -7.517 -6.117 18.273 1.00 90.88 98 LYS A O 1
ATOM 797 N N . GLU A 1 99 ? -5.395 -5.410 18.059 1.00 91.25 99 GLU A N 1
ATOM 798 C CA . GLU A 1 99 ? -4.983 -5.804 19.411 1.00 91.25 99 GLU A CA 1
ATOM 799 C C . GLU A 1 99 ? -5.751 -5.043 20.502 1.00 91.25 99 GLU A C 1
ATOM 801 O O . GLU A 1 99 ? -6.174 -5.647 21.491 1.00 91.25 99 GLU A O 1
ATOM 806 N N . ILE A 1 100 ? -5.974 -3.734 20.334 1.00 87.50 100 ILE A N 1
ATOM 807 C CA . ILE A 1 100 ? -6.763 -2.926 21.281 1.00 87.50 100 ILE A CA 1
ATOM 808 C C . ILE A 1 100 ? -8.202 -3.451 21.358 1.00 87.50 100 ILE A C 1
ATOM 810 O O . ILE A 1 100 ? -8.722 -3.674 22.455 1.00 87.50 100 ILE A O 1
ATOM 814 N N . VAL A 1 101 ? -8.833 -3.704 20.208 1.00 86.12 101 VAL A N 1
ATOM 815 C CA . VAL A 1 101 ? -10.196 -4.253 20.139 1.00 86.12 101 VAL A CA 1
ATOM 816 C C . VAL A 1 101 ? -10.267 -5.640 20.788 1.00 86.12 101 VAL A C 1
ATOM 818 O O . VAL A 1 101 ? -11.216 -5.926 21.519 1.00 86.12 101 VAL A O 1
ATOM 821 N N . GLN A 1 102 ? -9.267 -6.502 20.579 1.00 85.00 102 GLN A N 1
ATOM 822 C CA . GLN A 1 102 ? -9.204 -7.826 21.209 1.00 85.00 102 GLN A CA 1
ATOM 823 C C . GLN A 1 102 ? -9.070 -7.743 22.734 1.00 85.00 102 GLN A C 1
ATOM 825 O O . GLN A 1 102 ? -9.833 -8.401 23.441 1.00 85.00 102 GLN A O 1
ATOM 830 N N . LYS A 1 103 ? -8.174 -6.888 23.248 1.00 84.19 103 LYS A N 1
ATOM 831 C CA . LYS A 1 103 ? -8.001 -6.662 24.696 1.00 84.19 103 LYS A CA 1
ATOM 832 C C . LYS A 1 103 ? -9.281 -6.152 25.359 1.00 84.19 103 LYS A C 1
ATOM 834 O O . LYS A 1 103 ? -9.582 -6.516 26.495 1.00 84.19 103 LYS A O 1
ATOM 839 N N . ARG A 1 104 ? -10.048 -5.325 24.643 1.00 74.44 104 ARG A N 1
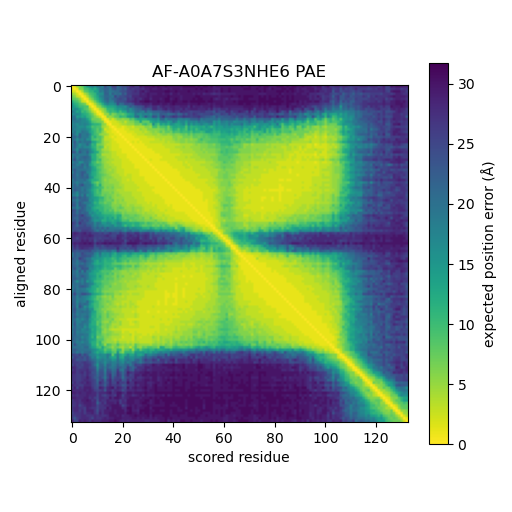ATOM 840 C CA . ARG A 1 104 ? -11.351 -4.814 25.087 1.00 74.44 104 ARG A CA 1
ATOM 841 C C . ARG A 1 104 ? -12.408 -5.928 25.112 1.00 74.44 104 ARG A C 1
ATOM 843 O O . ARG A 1 104 ? -13.086 -6.095 26.122 1.00 74.44 104 ARG A O 1
ATOM 850 N N . LYS A 1 105 ? -12.475 -6.791 24.091 1.00 69.62 105 LYS A N 1
ATOM 851 C CA . LYS A 1 105 ? -13.367 -7.973 24.088 1.00 69.62 105 LYS A CA 1
ATOM 852 C C . LYS A 1 105 ? -13.063 -8.990 25.195 1.00 69.62 105 LYS A C 1
ATOM 854 O O . LYS A 1 105 ? -13.981 -9.647 25.667 1.00 69.62 105 LYS A O 1
ATOM 859 N N . SER A 1 106 ? -11.802 -9.132 25.610 1.00 63.69 106 SER A N 1
ATOM 860 C CA . SER A 1 106 ? -11.392 -10.085 26.652 1.00 63.69 106 SER A CA 1
ATOM 861 C C . SER A 1 106 ? -11.549 -9.568 28.085 1.00 63.69 106 SER A C 1
ATOM 863 O O . SER A 1 106 ? -11.150 -10.267 29.017 1.00 63.69 106 SER A O 1
ATOM 865 N N . ARG A 1 107 ? -12.076 -8.352 28.304 1.00 56.78 107 ARG A N 1
ATOM 866 C CA . ARG A 1 107 ? -12.320 -7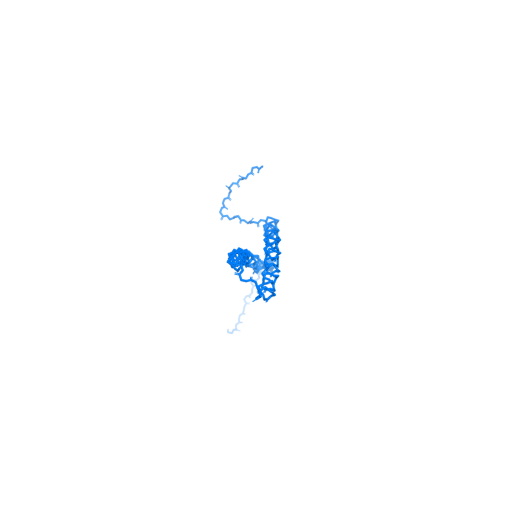.851 29.662 1.00 56.78 107 ARG A CA 1
ATOM 867 C C . ARG A 1 107 ? -13.346 -8.786 30.318 1.00 56.78 107 ARG A C 1
ATOM 869 O O . ARG A 1 107 ? -14.468 -8.867 29.822 1.00 56.78 107 ARG A O 1
ATOM 876 N N . PRO A 1 108 ? -12.986 -9.531 31.380 1.00 48.91 108 PRO A N 1
ATOM 877 C CA . PRO A 1 108 ? -13.882 -10.523 31.943 1.00 48.91 108 PRO A CA 1
ATOM 878 C C . PRO A 1 108 ? -15.142 -9.815 32.427 1.00 48.91 108 PRO A C 1
ATOM 880 O O . PRO A 1 108 ? -15.071 -8.929 33.282 1.00 48.91 108 PRO A O 1
ATOM 883 N N . SER A 1 109 ? -16.291 -10.226 31.899 1.00 51.81 109 SER A N 1
ATOM 884 C CA . SER A 1 109 ? -17.611 -9.910 32.432 1.00 51.81 109 SER A CA 1
ATOM 885 C C . SER A 1 109 ? -17.788 -10.599 33.789 1.00 51.81 109 SER A C 1
ATOM 887 O O . SER A 1 109 ? -18.656 -11.442 33.979 1.00 51.81 109 SER A O 1
ATOM 889 N N . LYS A 1 110 ? -16.954 -10.271 34.781 1.00 52.38 110 LYS A N 1
ATOM 890 C CA . LYS A 1 110 ? -17.241 -10.592 36.182 1.00 52.38 110 LYS A CA 1
ATOM 891 C C . LYS A 1 110 ? -18.274 -9.593 36.700 1.00 52.38 110 LYS A C 1
ATOM 893 O O . LYS A 1 110 ? -17.992 -8.777 37.566 1.00 52.38 110 LYS A O 1
ATOM 898 N N . LEU A 1 111 ? -19.462 -9.647 36.112 1.00 52.81 111 LEU A N 1
ATOM 899 C CA . LEU A 1 111 ? -20.696 -9.053 36.616 1.00 52.81 111 LEU A CA 1
ATOM 900 C C . LEU A 1 111 ? -21.851 -10.038 36.380 1.00 52.81 111 LEU A C 1
ATOM 902 O O . LEU A 1 111 ? -22.948 -9.661 36.004 1.00 52.81 111 LEU A O 1
ATOM 906 N N . GLU A 1 112 ? -21.602 -11.318 36.646 1.00 52.25 112 GLU A N 1
ATOM 907 C CA . GLU A 1 112 ? -22.649 -12.286 36.962 1.00 52.25 112 GLU A CA 1
ATOM 908 C C . GLU A 1 112 ? -22.272 -12.948 38.287 1.00 52.25 112 GLU A C 1
ATOM 910 O O . GLU A 1 112 ? -21.260 -13.642 38.382 1.00 52.25 112 GLU A O 1
ATOM 915 N N . GLY A 1 113 ? -23.041 -12.657 39.341 1.00 47.31 113 GLY A N 1
ATOM 916 C CA . GLY A 1 113 ? -22.848 -13.263 40.661 1.00 47.31 113 GLY A CA 1
ATOM 917 C C . GLY A 1 113 ? -22.900 -12.328 41.871 1.00 47.31 113 GLY A C 1
ATOM 918 O O . GLY A 1 113 ? -22.434 -12.720 42.936 1.00 47.31 113 GLY A O 1
ATOM 919 N N . SER A 1 114 ? -23.471 -11.124 41.761 1.00 51.91 114 SER A N 1
ATOM 920 C CA . SER A 1 114 ? -24.100 -10.507 42.936 1.00 51.91 114 SER A CA 1
ATOM 921 C C . SER A 1 114 ? -25.422 -11.231 43.211 1.00 51.91 114 SER A C 1
ATOM 923 O O . SER A 1 114 ? -26.196 -11.475 42.289 1.00 51.91 114 SER A O 1
ATOM 925 N N . SER A 1 115 ? -25.673 -11.537 44.484 1.00 51.91 115 SER A N 1
ATOM 926 C CA . SER A 1 115 ? -26.898 -12.127 45.039 1.00 51.91 115 SER A CA 1
ATOM 927 C C . SER A 1 115 ? -27.014 -13.660 45.033 1.00 51.91 115 SER A C 1
ATOM 929 O O . SER A 1 115 ? -28.003 -14.247 44.599 1.00 51.91 115 SER A O 1
ATOM 931 N N . LYS A 1 116 ? -26.068 -14.340 45.693 1.00 57.16 116 LYS A N 1
ATOM 932 C CA . LYS A 1 116 ? -26.481 -15.416 46.608 1.00 57.16 116 LYS A CA 1
ATOM 933 C C . LYS A 1 116 ? -26.795 -14.755 47.946 1.00 57.16 116 LYS A C 1
ATOM 935 O O . LYS A 1 116 ? -25.890 -14.527 48.733 1.00 57.16 116 LYS A O 1
ATOM 940 N N . LYS A 1 117 ? -28.074 -14.402 48.115 1.00 62.72 117 LYS A N 1
ATOM 941 C CA . LYS A 1 117 ? -28.798 -14.199 49.379 1.00 62.72 117 LYS A CA 1
ATOM 942 C C . LYS A 1 117 ? -27.897 -13.980 50.599 1.00 62.72 117 LYS A C 1
ATOM 944 O O . LYS A 1 117 ? -27.389 -14.953 51.160 1.00 62.72 117 LYS A O 1
ATOM 949 N N . ASP A 1 118 ? -27.838 -12.735 51.066 1.00 53.31 118 ASP A N 1
ATOM 950 C CA . ASP A 1 118 ? -27.672 -12.452 52.489 1.00 53.31 118 ASP A CA 1
ATOM 951 C C . ASP A 1 118 ? -28.637 -13.354 53.264 1.00 53.31 118 ASP A C 1
ATOM 953 O O . ASP A 1 118 ? -29.851 -13.140 53.295 1.00 53.31 118 ASP A O 1
ATOM 957 N N . LYS A 1 119 ? -28.110 -14.419 53.869 1.00 61.38 119 LYS A N 1
ATOM 958 C CA . LYS A 1 119 ? -28.793 -15.073 54.975 1.00 61.38 119 LYS A CA 1
ATOM 959 C C . LYS A 1 119 ? -28.576 -14.164 56.178 1.00 61.38 119 LYS A C 1
ATOM 961 O O . LYS A 1 119 ? -27.667 -14.398 56.967 1.00 61.38 119 LYS A O 1
ATOM 966 N N . MET A 1 120 ? -29.412 -13.135 56.317 1.00 54.38 120 MET A N 1
ATOM 967 C CA . MET A 1 120 ? -29.664 -12.558 57.633 1.00 54.38 120 MET A CA 1
ATOM 968 C C . MET A 1 120 ? -30.163 -13.699 58.529 1.00 54.38 120 MET A C 1
ATOM 970 O O . MET A 1 120 ? -31.309 -14.130 58.423 1.00 54.38 120 MET A O 1
ATOM 974 N N . LYS A 1 121 ? -29.288 -14.236 59.382 1.00 57.97 121 LYS A N 1
ATOM 975 C CA . LYS A 1 121 ? -29.705 -14.944 60.592 1.00 57.97 121 LYS A CA 1
ATOM 976 C C . LYS A 1 121 ? -29.948 -13.865 61.645 1.00 57.97 121 LYS A C 1
ATOM 978 O O . LYS A 1 121 ? -29.015 -13.432 62.310 1.00 57.97 121 LYS A O 1
ATOM 983 N N . SER A 1 122 ? -31.185 -13.376 61.716 1.00 52.25 122 SER A N 1
ATOM 984 C CA . SER A 1 122 ? -31.678 -12.666 62.900 1.00 52.25 122 SER A CA 1
ATOM 985 C C . SER A 1 122 ? -32.004 -13.701 63.999 1.00 52.25 122 SER A C 1
ATOM 987 O O . SER A 1 122 ? -32.248 -14.864 63.662 1.00 52.25 122 SER A O 1
ATOM 989 N N . PRO A 1 123 ? -31.928 -13.332 65.287 1.00 53.81 123 PRO A N 1
ATOM 990 C CA . PRO A 1 123 ? -31.701 -14.247 66.398 1.00 53.81 123 PRO A CA 1
ATOM 991 C C . PRO A 1 123 ? -33.007 -14.850 66.936 1.00 53.81 123 PRO A C 1
ATOM 993 O O . PRO A 1 123 ? -33.923 -14.120 67.292 1.00 53.81 123 PRO A O 1
ATOM 996 N N . ASN A 1 124 ? -33.047 -16.175 67.074 1.00 54.00 124 ASN A N 1
ATOM 997 C CA . ASN A 1 124 ? -33.918 -16.879 68.025 1.00 54.00 124 ASN A CA 1
ATOM 998 C C . ASN A 1 124 ? -32.951 -17.451 69.078 1.00 54.00 124 ASN A C 1
ATOM 1000 O O . ASN A 1 124 ? -32.036 -18.175 68.691 1.00 54.00 124 ASN A O 1
ATOM 1004 N N . PHE A 1 125 ? -32.932 -17.045 70.352 1.00 56.00 125 PHE A N 1
ATOM 1005 C CA . PHE A 1 125 ? -34.015 -17.016 71.348 1.00 56.00 125 PHE A CA 1
ATOM 1006 C C . PHE A 1 125 ? -34.696 -18.381 71.479 1.00 56.00 125 PHE A C 1
ATOM 1008 O O . PHE A 1 125 ? -35.821 -18.556 71.033 1.00 56.00 125 PHE 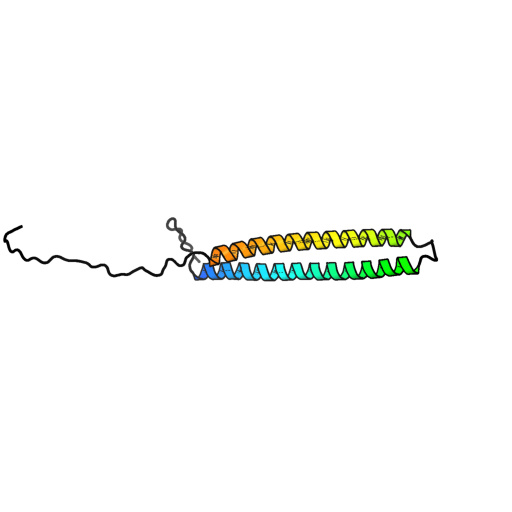A O 1
ATOM 1015 N N . PHE A 1 126 ? -33.955 -19.351 72.013 1.00 48.28 126 PHE A N 1
ATOM 1016 C CA . PHE A 1 126 ? -34.435 -20.322 72.997 1.00 48.28 126 PHE A CA 1
ATOM 1017 C C . PHE A 1 126 ? -33.205 -20.874 73.727 1.00 48.28 126 PHE A C 1
ATOM 1019 O O . PHE A 1 126 ? -32.327 -21.480 73.116 1.00 48.28 126 PHE A O 1
ATOM 1026 N N . GLU A 1 127 ? -33.124 -20.561 75.016 1.00 49.31 127 GLU A N 1
ATOM 1027 C CA . GLU A 1 127 ? -32.348 -21.313 75.994 1.00 49.31 127 GLU A CA 1
ATOM 1028 C C . GLU A 1 127 ? -32.904 -22.738 76.077 1.00 49.31 127 GLU A C 1
ATOM 1030 O O . GLU A 1 127 ? -34.122 -22.925 76.049 1.00 49.31 127 GLU A O 1
ATOM 1035 N N . SER A 1 128 ? -32.013 -23.711 76.232 1.00 53.66 128 SER A N 1
ATOM 1036 C CA . SER A 1 128 ? -32.223 -24.850 77.126 1.00 53.66 128 SER A CA 1
ATOM 1037 C C . SER A 1 128 ? -30.895 -25.583 77.288 1.00 53.66 128 SER A C 1
ATOM 1039 O O . SER A 1 128 ? -30.340 -26.093 76.311 1.00 53.66 128 SER A O 1
ATOM 1041 N N . ASP A 1 129 ? -30.415 -25.549 78.526 1.00 56.56 129 ASP A N 1
ATOM 1042 C CA . ASP A 1 129 ? -29.382 -26.392 79.117 1.00 56.56 129 ASP A CA 1
ATOM 1043 C C . ASP A 1 129 ? -29.556 -27.879 78.751 1.00 56.56 129 ASP A C 1
ATOM 1045 O O . ASP A 1 129 ? -30.690 -28.347 78.667 1.00 56.56 129 ASP A O 1
ATOM 1049 N N . ASP A 1 130 ? -28.448 -28.590 78.507 1.00 58.00 130 ASP A N 1
ATOM 1050 C CA . ASP A 1 130 ? -28.084 -29.863 79.166 1.00 58.00 130 ASP A CA 1
ATOM 1051 C C . ASP A 1 130 ? -27.003 -30.658 78.396 1.00 58.00 130 ASP A C 1
ATOM 1053 O O . ASP A 1 130 ? -27.104 -30.908 77.197 1.00 58.00 130 ASP A O 1
ATOM 1057 N N . GLU A 1 131 ? -25.980 -31.038 79.168 1.00 53.31 131 GLU A N 1
ATOM 1058 C CA . GLU A 1 131 ? -25.268 -32.328 79.215 1.00 53.31 131 GLU A CA 1
ATOM 1059 C C . GLU A 1 131 ? -24.503 -32.950 78.013 1.00 53.31 131 GLU A C 1
ATOM 1061 O O . GLU A 1 131 ? -25.002 -33.180 76.918 1.00 53.31 131 GLU A O 1
ATOM 1066 N N . GLU A 1 132 ? -23.269 -33.363 78.354 1.00 47.34 132 GLU A N 1
ATOM 1067 C CA . GLU A 1 132 ? -22.539 -34.561 77.893 1.00 47.34 132 GLU A CA 1
ATOM 1068 C C . GLU A 1 132 ? -22.033 -34.668 76.433 1.00 47.34 132 GLU A C 1
ATOM 1070 O O . GLU A 1 132 ? -22.627 -35.317 75.569 1.00 47.34 132 GLU A O 1
ATOM 1075 N N . ASN A 1 133 ? -20.806 -34.175 76.203 1.00 44.12 133 ASN A N 1
ATOM 1076 C CA . ASN A 1 133 ? -19.625 -34.982 75.806 1.00 44.12 133 ASN A CA 1
ATOM 1077 C C . ASN A 1 133 ? -18.337 -34.148 75.810 1.00 44.12 133 ASN A C 1
ATOM 1079 O O . ASN A 1 133 ? -18.334 -33.058 75.195 1.00 44.12 133 ASN A O 1
#